Protein AF-A0A8J5NGN0-F1 (afdb_monomer_lite)

Sequence (89 aa):
MLSFFLYWSDDGQRVGWGQEAEVSMGQFWSLAAHLIREAYRLCKDLMFGLEPDIDLLKIKDNMTNRDKGYSLVTDPRKGLNWAYLDLFR

Secondary structure (DSSP, 8-state):
-----EEE-TTSSEEEETTTEEEEHHHHHHHHHHHHHHHHHHHHHHTTT------HHHH---TT---TT--TTT-GGG-TTTGGGGGG-

Radius of gyration: 23.61 Å; chains: 1; bounding box: 53×32×56 Å

Foldseek 3Di:
DPPQDWDADPVRQWI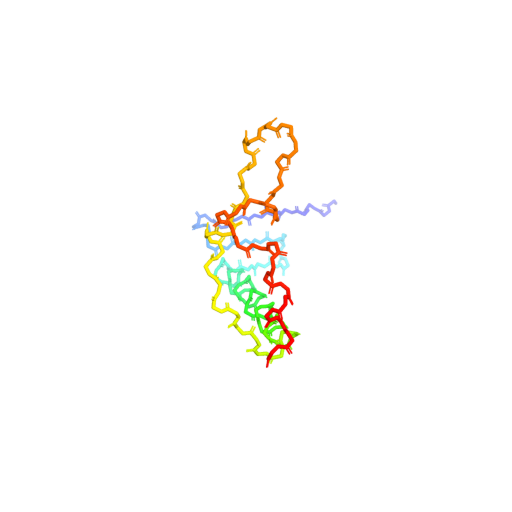DTRPPDIDGVVRVVVVVVVVVVVVVVVVCVVCVNDPPPDPCVQQDDPPVDPPPPDDSCPPVSNVNVCVVVVVVD

Structure (mmCIF, N/CA/C/O backbone):
data_AF-A0A8J5NGN0-F1
#
_entry.id   AF-A0A8J5NGN0-F1
#
loop_
_atom_site.group_PDB
_atom_site.id
_atom_site.type_symbol
_atom_site.label_atom_id
_atom_site.label_alt_id
_atom_site.label_comp_id
_atom_site.label_asym_id
_atom_site.label_entity_id
_atom_site.label_seq_id
_atom_site.pdbx_PDB_ins_code
_atom_site.Cartn_x
_atom_site.Cartn_y
_atom_site.Cartn_z
_atom_site.occupancy
_atom_site.B_iso_or_equiv
_atom_site.auth_seq_id
_atom_site.auth_comp_id
_atom_site.auth_asym_id
_atom_site.auth_atom_id
_atom_site.pdbx_PDB_model_num
ATOM 1 N N . MET A 1 1 ? -23.389 21.628 21.367 1.00 43.66 1 MET A N 1
ATOM 2 C CA . MET A 1 1 ? -22.039 21.420 20.804 1.00 43.66 1 MET A CA 1
ATOM 3 C C . MET A 1 1 ? -21.931 19.930 20.523 1.00 43.66 1 MET A C 1
ATOM 5 O O . MET A 1 1 ? -21.867 19.170 21.476 1.00 43.66 1 MET A O 1
ATOM 9 N N . LEU A 1 2 ? -22.081 19.496 19.268 1.00 48.56 2 LEU A N 1
ATOM 10 C CA . LEU A 1 2 ? -21.937 18.078 18.920 1.00 48.56 2 LEU A CA 1
ATOM 11 C C . LEU A 1 2 ? -20.442 17.761 18.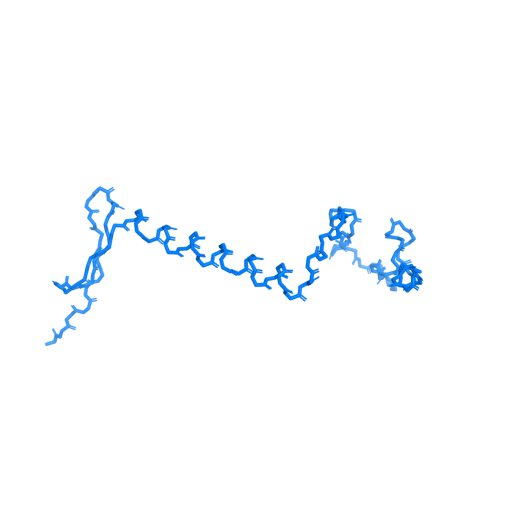964 1.00 48.56 2 LEU A C 1
ATOM 13 O O . LEU A 1 2 ? -19.692 18.135 18.068 1.00 48.56 2 LEU A O 1
ATOM 17 N N . SER A 1 3 ? -19.988 17.190 20.074 1.00 59.09 3 SER A N 1
ATOM 18 C CA . SER A 1 3 ? -18.624 16.703 20.218 1.00 59.09 3 SER A CA 1
ATOM 19 C C . SER A 1 3 ? -18.453 15.488 19.310 1.00 59.09 3 SER A C 1
ATOM 21 O O . SER A 1 3 ? -18.992 14.419 19.594 1.00 59.09 3 SER A O 1
ATOM 23 N N . PHE A 1 4 ? -17.722 15.659 18.212 1.00 61.62 4 PHE A N 1
ATOM 24 C CA . PHE A 1 4 ? -17.281 14.571 17.344 1.00 61.62 4 PHE A CA 1
ATOM 25 C C . PHE A 1 4 ? -16.218 13.753 18.084 1.00 61.62 4 PHE A C 1
ATOM 27 O O . PHE A 1 4 ? -15.022 14.008 17.961 1.00 61.62 4 PHE A O 1
ATOM 34 N N . PHE A 1 5 ? -16.659 12.841 18.949 1.00 80.25 5 PHE A N 1
ATOM 35 C CA . PHE A 1 5 ? -15.758 12.019 19.745 1.00 80.25 5 PHE A CA 1
ATOM 36 C C . PHE A 1 5 ? -15.438 10.747 18.963 1.00 80.25 5 PHE A C 1
ATOM 38 O O . PHE A 1 5 ? -16.291 9.870 18.806 1.00 80.25 5 PHE A O 1
ATOM 45 N N . LEU A 1 6 ? -14.218 10.690 18.433 1.00 86.06 6 LEU A N 1
ATOM 46 C CA . LEU A 1 6 ? -13.631 9.450 17.951 1.00 86.06 6 LEU A CA 1
ATOM 47 C C . LEU A 1 6 ? -13.189 8.647 19.176 1.00 86.06 6 LEU A C 1
ATOM 49 O O . LEU A 1 6 ? -12.471 9.176 20.026 1.00 86.06 6 LEU A O 1
ATOM 53 N N . TYR A 1 7 ? -13.612 7.392 19.272 1.00 88.69 7 TYR A N 1
ATOM 54 C CA . TYR A 1 7 ? -13.191 6.501 20.349 1.00 88.69 7 TYR A CA 1
ATOM 55 C C . TYR A 1 7 ? -12.797 5.131 19.816 1.00 88.69 7 TYR A C 1
ATOM 57 O O . TYR A 1 7 ? -13.225 4.711 18.740 1.00 88.69 7 TYR A O 1
ATOM 65 N N . TRP A 1 8 ? -11.995 4.435 20.612 1.00 92.31 8 TRP A N 1
ATOM 66 C CA . TRP A 1 8 ? -11.672 3.029 20.424 1.00 92.31 8 TRP A CA 1
ATOM 67 C C . TRP A 1 8 ? -12.283 2.223 21.561 1.00 92.31 8 TRP A C 1
ATOM 69 O O . TRP A 1 8 ? -12.364 2.713 22.688 1.00 92.31 8 TRP A O 1
ATOM 79 N N . SER A 1 9 ? -12.717 1.000 21.265 1.00 92.25 9 SER A N 1
ATOM 80 C CA . SER A 1 9 ? -13.056 0.034 22.307 1.00 92.25 9 SER A CA 1
ATOM 81 C C . SER A 1 9 ? -11.810 -0.348 23.113 1.00 92.25 9 SER A C 1
ATOM 83 O O . SER A 1 9 ? -10.690 -0.278 22.605 1.00 92.25 9 SER A O 1
ATOM 85 N N . ASP A 1 10 ? -11.998 -0.794 24.355 1.00 93.62 10 ASP A N 1
ATOM 86 C CA . ASP A 1 10 ? -10.890 -1.152 25.257 1.00 93.62 10 ASP A CA 1
ATOM 87 C C . ASP A 1 10 ? -10.008 -2.290 24.710 1.00 93.62 10 ASP A C 1
ATOM 89 O O . ASP A 1 10 ? -8.808 -2.345 24.971 1.00 93.62 10 ASP A O 1
ATOM 93 N N . ASP A 1 11 ? -10.594 -3.189 23.915 1.00 94.06 11 ASP A N 1
ATOM 94 C CA . ASP A 1 11 ? -9.891 -4.277 23.222 1.00 94.06 11 ASP A CA 1
ATOM 95 C C . ASP A 1 11 ? -9.227 -3.837 21.898 1.00 94.06 11 ASP A C 1
ATOM 97 O O . ASP A 1 11 ? -8.594 -4.641 21.205 1.00 94.06 11 ASP A O 1
ATOM 101 N N . GLY A 1 12 ? -9.399 -2.568 21.517 1.00 91.06 12 GLY A N 1
ATOM 102 C CA . GLY A 1 12 ? -8.904 -1.982 20.275 1.00 91.06 12 GLY A CA 1
ATOM 103 C C . GLY A 1 12 ? -9.524 -2.566 19.004 1.00 91.06 12 GLY A C 1
ATOM 104 O O . GLY A 1 12 ? -9.042 -2.278 17.910 1.00 91.06 12 GLY A O 1
ATOM 105 N N . GLN A 1 13 ? -10.562 -3.401 19.105 1.00 94.56 13 GLN A N 1
ATOM 106 C CA . GLN A 1 13 ? -11.153 -4.084 17.952 1.00 94.56 13 GLN A CA 1
ATOM 107 C C . GLN A 1 13 ? -12.219 -3.266 17.238 1.00 94.56 13 GLN A C 1
ATOM 109 O O . GLN A 1 13 ? -12.694 -3.693 16.184 1.00 94.56 13 GLN A O 1
ATOM 114 N N . ARG A 1 14 ? -12.622 -2.117 17.779 1.00 93.31 14 ARG A N 1
ATOM 115 C CA . ARG A 1 14 ? -13.691 -1.283 17.231 1.00 93.31 14 ARG A CA 1
ATOM 116 C C . ARG A 1 14 ? -13.290 0.180 17.331 1.00 93.31 14 ARG A C 1
ATOM 118 O O . ARG A 1 14 ? -12.674 0.596 18.311 1.00 93.31 14 ARG A O 1
ATOM 125 N N . VAL A 1 15 ? -13.635 0.950 16.307 1.00 91.81 15 VAL A N 1
ATOM 126 C CA . VAL A 1 15 ? -13.499 2.406 16.297 1.00 91.81 15 VAL A CA 1
ATOM 127 C C . VAL A 1 15 ? -14.861 3.009 15.998 1.00 91.81 15 VAL A C 1
ATOM 129 O O . VAL A 1 15 ? -15.548 2.587 15.064 1.00 91.81 15 VAL A O 1
ATOM 132 N N . GLY A 1 16 ? -15.262 3.970 16.819 1.00 90.12 16 GLY A N 1
ATOM 133 C CA . GLY A 1 16 ? -16.559 4.619 16.731 1.00 90.12 16 GLY A CA 1
ATOM 134 C C . GLY A 1 16 ? -16.443 6.128 16.598 1.00 90.12 16 GLY A C 1
ATOM 135 O O . GLY A 1 16 ? -15.471 6.742 17.040 1.00 90.12 16 GLY A O 1
ATOM 136 N N . TRP A 1 17 ? -17.457 6.722 15.980 1.00 88.69 17 TRP A N 1
ATOM 137 C CA . TRP A 1 17 ? -17.631 8.161 15.846 1.00 88.69 17 TRP A CA 1
ATOM 138 C C . TRP A 1 17 ? -18.987 8.544 16.439 1.00 88.69 17 TRP A C 1
ATOM 140 O O . TRP A 1 17 ? -20.042 8.231 15.879 1.00 88.69 17 TRP A O 1
ATOM 150 N N . GLY A 1 18 ? -18.967 9.233 17.583 1.00 83.19 18 GLY A N 1
ATOM 151 C CA . GLY A 1 18 ? -20.191 9.602 18.298 1.00 83.19 18 GLY A CA 1
ATOM 152 C C . GLY A 1 18 ? -21.048 8.379 18.655 1.00 83.19 18 GLY A C 1
ATOM 153 O O . GLY A 1 18 ? -20.523 7.343 19.048 1.00 83.19 18 GLY A O 1
ATOM 154 N N . GLN A 1 19 ? -22.372 8.499 18.526 1.00 79.19 19 GLN A N 1
ATOM 155 C CA . GLN A 1 19 ? -23.314 7.389 18.752 1.00 79.19 19 GLN A CA 1
ATOM 156 C C . GLN A 1 19 ? -23.835 6.752 17.453 1.00 79.19 19 GLN A C 1
ATOM 158 O O . GLN A 1 19 ? -24.646 5.833 17.503 1.00 79.19 19 GLN A O 1
ATOM 163 N N . GLU A 1 20 ? -23.408 7.251 16.294 1.00 80.06 20 GLU A N 1
ATOM 164 C CA . GLU A 1 20 ? -24.050 6.956 15.007 1.00 80.06 20 GLU A CA 1
ATOM 165 C C . GLU A 1 20 ? -23.336 5.857 14.222 1.00 80.06 20 GLU A C 1
ATOM 167 O O . GLU A 1 20 ? -23.976 5.120 13.472 1.00 80.06 20 GLU A O 1
ATOM 172 N N . ALA A 1 21 ? -22.017 5.745 14.375 1.00 85.56 21 ALA A N 1
ATOM 173 C CA . ALA A 1 21 ? -21.216 4.839 13.571 1.00 85.56 21 ALA A CA 1
ATOM 174 C C . ALA A 1 21 ? -20.131 4.163 14.401 1.00 85.56 21 ALA A C 1
ATOM 176 O O . ALA A 1 21 ? -19.408 4.802 15.164 1.00 85.56 21 ALA A O 1
ATOM 177 N N . GLU A 1 22 ? -19.993 2.862 14.187 1.00 91.06 22 GLU A N 1
ATOM 178 C CA . GLU A 1 22 ? -18.932 2.039 14.740 1.00 91.06 22 GLU A CA 1
ATOM 179 C C . GLU A 1 22 ? -18.532 1.008 13.688 1.00 91.06 22 GLU A C 1
ATOM 181 O O . GLU A 1 22 ? -19.388 0.419 13.024 1.00 91.06 22 GLU A O 1
ATOM 186 N N . VAL A 1 23 ? -17.230 0.798 13.523 1.00 92.81 23 VAL A N 1
ATOM 187 C CA . VAL A 1 23 ? -16.691 -0.223 12.624 1.00 92.81 23 VAL A CA 1
ATOM 188 C C . VAL A 1 23 ? -15.729 -1.100 13.403 1.00 92.81 23 VAL A C 1
ATOM 190 O O . VAL A 1 23 ? -14.967 -0.616 14.242 1.00 92.81 23 VAL A O 1
ATOM 193 N N . SER A 1 24 ? -15.730 -2.399 13.114 1.00 94.31 24 SER A N 1
ATOM 194 C CA . SER A 1 24 ? -14.677 -3.264 13.632 1.00 94.31 24 SER A CA 1
ATOM 195 C C . SER A 1 24 ? -13.377 -3.029 12.863 1.00 94.31 24 SER A C 1
ATOM 197 O O . SER A 1 24 ? -13.388 -2.740 11.664 1.00 94.31 24 SER A O 1
ATOM 199 N N . MET A 1 25 ? -12.235 -3.222 13.516 1.00 92.88 25 MET A N 1
ATOM 200 C CA . MET A 1 25 ? -10.938 -3.191 12.848 1.00 92.88 25 MET A CA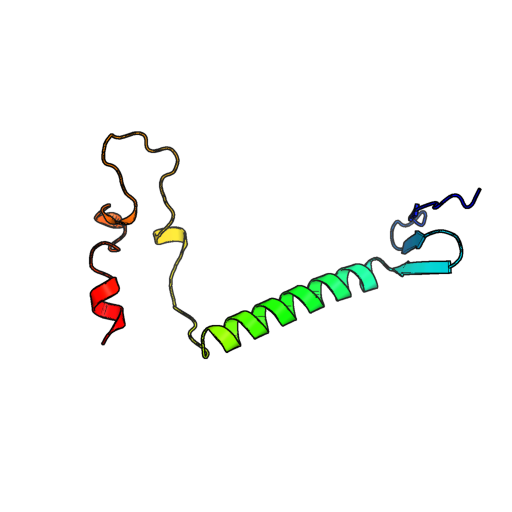 1
ATOM 201 C C . MET A 1 25 ? -10.895 -4.212 11.709 1.00 92.88 25 MET A C 1
ATOM 203 O O . MET A 1 25 ? -10.372 -3.904 10.648 1.00 92.88 25 MET A O 1
ATOM 207 N N . GLY A 1 26 ? -11.529 -5.381 11.853 1.00 93.81 26 GLY A N 1
ATOM 208 C CA . GLY A 1 26 ? -11.665 -6.346 10.755 1.00 93.81 26 GLY A CA 1
ATOM 209 C C . GLY A 1 26 ? -12.391 -5.780 9.526 1.00 93.81 26 GLY A C 1
ATOM 210 O O . GLY A 1 26 ? -11.949 -5.996 8.399 1.00 93.81 26 GLY A O 1
ATOM 211 N N . GLN A 1 27 ? -13.467 -5.013 9.722 1.00 93.06 27 GLN A N 1
ATOM 212 C CA . GLN A 1 27 ? -14.168 -4.326 8.629 1.00 93.06 27 GLN A CA 1
ATOM 213 C C . GLN A 1 27 ? -13.310 -3.215 8.016 1.00 93.06 27 GLN A C 1
ATOM 215 O O . GLN A 1 27 ? -13.255 -3.089 6.794 1.00 93.06 27 GLN A O 1
ATOM 220 N N . PHE A 1 28 ? -12.594 -2.458 8.848 1.00 88.81 28 PHE A N 1
ATOM 221 C CA . PHE A 1 28 ? -11.654 -1.436 8.393 1.00 88.81 28 PHE A CA 1
AT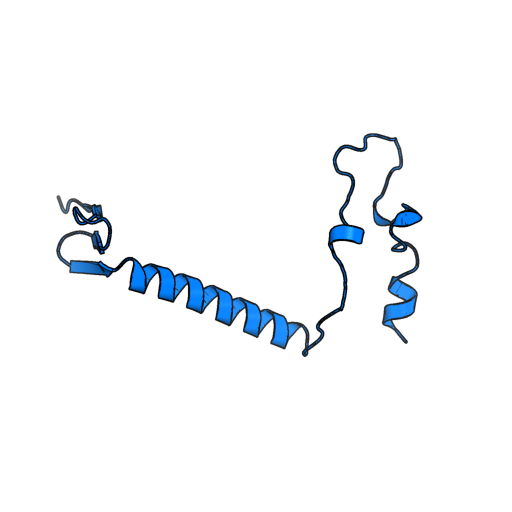OM 222 C C . PHE A 1 28 ? -10.533 -2.035 7.523 1.00 88.81 28 PHE A C 1
ATOM 224 O O . PHE A 1 28 ? -10.280 -1.563 6.413 1.00 88.81 28 PHE A O 1
ATOM 231 N N . TRP A 1 29 ? -9.916 -3.134 7.968 1.00 89.81 29 TRP A N 1
ATOM 232 C CA . TRP A 1 29 ? -8.906 -3.867 7.200 1.00 89.81 29 TRP A CA 1
ATOM 233 C C . TRP A 1 29 ? -9.476 -4.461 5.913 1.00 89.81 29 TRP A C 1
ATOM 235 O O . TRP A 1 29 ? -8.815 -4.418 4.878 1.00 89.81 29 TRP A O 1
ATOM 245 N N . SER A 1 30 ? -10.706 -4.978 5.954 1.00 94.25 30 SER A N 1
ATOM 246 C CA . SER A 1 30 ? -11.392 -5.504 4.772 1.00 94.25 30 SER A CA 1
ATOM 247 C C . SER A 1 30 ? -11.583 -4.429 3.700 1.00 94.25 30 SER A C 1
ATOM 249 O O . SER A 1 30 ? -11.325 -4.685 2.525 1.00 94.25 30 SER A O 1
ATOM 251 N N . LEU A 1 31 ? -11.946 -3.201 4.091 1.00 91.31 31 LEU A N 1
ATOM 252 C CA . LEU A 1 31 ? -12.046 -2.073 3.163 1.00 91.31 31 LEU A CA 1
ATOM 253 C C . LEU A 1 31 ? -10.693 -1.754 2.514 1.00 91.31 31 LEU A C 1
ATOM 255 O O . LEU A 1 31 ? -10.615 -1.630 1.293 1.00 91.31 31 LEU A O 1
ATOM 259 N N . ALA A 1 32 ? -9.622 -1.662 3.306 1.00 91.88 32 ALA A N 1
ATOM 260 C CA . ALA A 1 32 ? -8.280 -1.422 2.777 1.00 91.88 32 ALA A CA 1
ATOM 261 C C . ALA A 1 32 ? -7.835 -2.542 1.818 1.00 91.88 32 ALA A C 1
ATOM 263 O O . ALA A 1 32 ? -7.355 -2.268 0.717 1.00 91.88 32 ALA A O 1
ATOM 264 N N . ALA A 1 33 ? -8.052 -3.803 2.197 1.00 94.62 33 ALA A N 1
ATOM 265 C CA . ALA A 1 33 ? -7.746 -4.960 1.361 1.00 94.62 33 ALA A CA 1
ATOM 266 C C . ALA A 1 33 ? -8.555 -4.955 0.055 1.00 94.62 33 ALA A C 1
ATOM 268 O O . ALA A 1 33 ? -8.011 -5.250 -1.011 1.00 94.62 33 ALA A O 1
ATOM 269 N N . HIS A 1 34 ? -9.835 -4.580 0.118 1.00 95.81 34 HIS A N 1
ATOM 270 C CA . HIS A 1 34 ? -10.680 -4.423 -1.058 1.00 95.81 34 HIS A CA 1
ATOM 271 C C . HIS A 1 34 ? -10.118 -3.354 -2.001 1.00 95.81 34 HIS A C 1
ATOM 273 O O . HIS A 1 34 ? -9.886 -3.651 -3.168 1.00 95.81 34 HIS A O 1
ATOM 279 N N . LEU A 1 35 ? -9.808 -2.156 -1.497 1.00 95.06 35 LEU A N 1
ATOM 280 C CA . LEU A 1 35 ? -9.246 -1.069 -2.306 1.00 95.06 35 LEU A CA 1
ATOM 281 C C . LEU A 1 35 ? -7.922 -1.459 -2.978 1.00 95.06 35 LEU A C 1
ATOM 283 O O . LEU A 1 35 ? -7.735 -1.174 -4.158 1.00 95.06 35 LEU A O 1
ATOM 287 N N . ILE A 1 36 ? -7.029 -2.157 -2.267 1.00 94.56 36 ILE A N 1
ATOM 288 C CA . ILE A 1 36 ? -5.774 -2.672 -2.839 1.00 94.56 36 ILE A CA 1
ATOM 289 C C . ILE A 1 36 ? -6.061 -3.654 -3.978 1.00 94.56 36 ILE A C 1
ATOM 291 O O . ILE A 1 36 ? -5.453 -3.559 -5.044 1.00 94.56 36 ILE A O 1
ATOM 295 N N . ARG A 1 37 ? -7.000 -4.586 -3.777 1.00 95.62 37 ARG A N 1
ATOM 296 C CA . ARG A 1 37 ? -7.374 -5.567 -4.801 1.00 95.62 37 ARG A 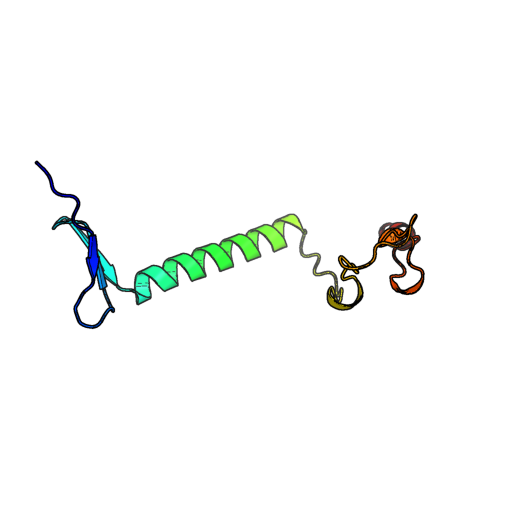CA 1
ATOM 297 C C . ARG A 1 37 ? -7.952 -4.891 -6.043 1.00 95.62 37 ARG A C 1
ATOM 299 O O . ARG A 1 37 ? -7.606 -5.273 -7.157 1.00 95.62 37 ARG A O 1
ATOM 306 N N . GLU A 1 38 ? -8.813 -3.896 -5.857 1.00 95.88 38 GLU A N 1
ATOM 307 C CA . GLU A 1 38 ? -9.414 -3.146 -6.961 1.00 95.88 38 GLU A CA 1
ATOM 308 C C . GLU A 1 38 ? -8.373 -2.308 -7.713 1.00 95.88 38 GLU A C 1
ATOM 310 O O . GLU A 1 38 ? -8.369 -2.313 -8.943 1.00 95.88 38 GLU A O 1
ATOM 315 N N . ALA A 1 39 ? -7.441 -1.664 -7.004 1.00 91.88 39 ALA A N 1
ATOM 316 C CA . ALA A 1 39 ? -6.322 -0.955 -7.620 1.00 91.88 39 ALA A CA 1
ATOM 317 C C . ALA A 1 39 ? -5.421 -1.905 -8.423 1.00 91.88 39 ALA A C 1
ATOM 319 O O . ALA A 1 39 ? -5.084 -1.610 -9.566 1.00 91.88 39 ALA A O 1
ATOM 320 N N . TYR A 1 40 ? -5.078 -3.071 -7.867 1.00 87.56 40 TYR A N 1
ATOM 321 C CA . TYR A 1 40 ? -4.301 -4.087 -8.578 1.00 87.56 40 TYR A CA 1
ATOM 322 C C . TYR A 1 40 ? -5.024 -4.583 -9.839 1.00 87.56 40 TYR A C 1
ATOM 324 O O . TYR A 1 40 ? -4.410 -4.665 -10.901 1.00 87.56 40 TYR A O 1
ATOM 332 N N . ARG A 1 41 ? -6.336 -4.850 -9.751 1.00 89.56 41 ARG A N 1
ATOM 333 C CA . ARG A 1 41 ? -7.161 -5.222 -10.910 1.00 89.56 41 ARG A CA 1
ATOM 334 C C . ARG A 1 41 ? -7.124 -4.139 -11.989 1.00 89.56 41 ARG A C 1
ATOM 336 O O . ARG A 1 41 ? -6.819 -4.452 -13.131 1.00 89.56 41 ARG A O 1
ATOM 343 N N . LEU A 1 42 ? -7.366 -2.879 -11.623 1.00 89.88 42 LEU A N 1
ATOM 344 C CA . LEU A 1 42 ? -7.325 -1.755 -12.562 1.00 89.88 42 LEU A CA 1
ATOM 345 C C . LEU A 1 42 ? -5.948 -1.599 -13.208 1.00 89.88 42 LEU A C 1
ATOM 347 O O . LEU A 1 42 ? -5.870 -1.395 -14.412 1.00 89.88 42 LEU A O 1
ATOM 351 N N . CYS A 1 43 ? -4.863 -1.730 -12.442 1.00 83.56 43 CYS A N 1
ATOM 352 C CA . CYS A 1 43 ? -3.512 -1.720 -12.995 1.00 83.56 43 CYS A CA 1
ATOM 353 C C . CYS A 1 43 ? -3.318 -2.852 -14.010 1.00 83.56 43 CYS A C 1
ATOM 355 O O . CYS A 1 43 ? -2.790 -2.606 -15.087 1.00 83.56 43 CYS A O 1
ATOM 357 N N . LYS A 1 44 ? -3.774 -4.072 -13.705 1.00 81.69 44 LYS A N 1
ATOM 358 C CA . LYS A 1 44 ? -3.691 -5.210 -14.629 1.00 81.69 44 LYS A CA 1
ATOM 359 C C . LYS A 1 44 ? -4.482 -4.968 -15.916 1.00 81.69 44 LYS A C 1
ATOM 361 O O . LYS A 1 44 ? -3.973 -5.254 -16.999 1.00 81.69 44 LYS A O 1
ATOM 366 N N . ASP A 1 45 ? -5.685 -4.412 -15.797 1.00 83.62 45 ASP A N 1
ATOM 367 C CA . ASP A 1 45 ? -6.545 -4.082 -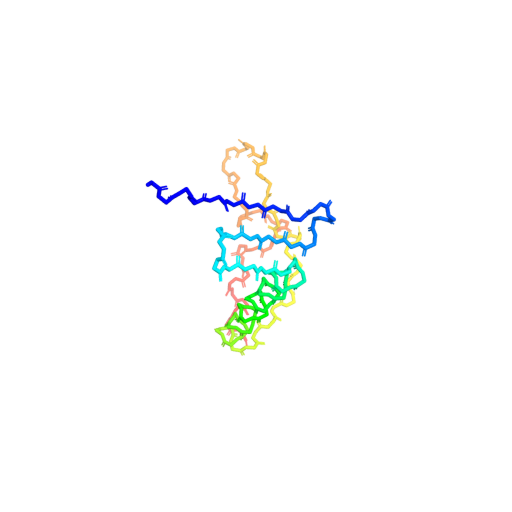16.934 1.00 83.62 45 ASP A CA 1
ATOM 368 C C . ASP A 1 45 ? -5.925 -2.970 -17.797 1.00 83.62 45 ASP A C 1
ATOM 370 O O . ASP A 1 45 ? -5.858 -3.100 -19.018 1.00 83.62 45 ASP A O 1
ATOM 374 N N . LEU A 1 46 ? -5.400 -1.909 -17.171 1.00 83.31 46 LEU A N 1
ATOM 375 C CA . LEU A 1 46 ? -4.713 -0.801 -17.851 1.00 83.31 46 LEU A CA 1
ATOM 376 C C . LEU A 1 46 ? -3.411 -1.237 -18.525 1.00 83.31 46 LEU A C 1
ATOM 378 O O . LEU A 1 46 ? -3.042 -0.703 -19.568 1.00 83.31 46 LEU A O 1
ATOM 382 N N . MET A 1 47 ? -2.729 -2.220 -17.945 1.00 81.06 47 MET A N 1
ATOM 383 C CA . MET A 1 47 ? -1.549 -2.842 -18.532 1.00 81.06 47 MET A CA 1
ATOM 384 C C . MET A 1 47 ? -1.918 -3.883 -19.603 1.00 81.06 47 MET A C 1
ATOM 386 O O . MET A 1 47 ? -1.024 -4.529 -20.132 1.00 81.06 47 MET A O 1
ATOM 390 N N . PHE A 1 48 ? -3.204 -4.073 -19.939 1.00 78.31 48 PHE A N 1
ATOM 391 C CA . PHE A 1 48 ? -3.688 -5.092 -20.884 1.00 78.31 48 PHE A CA 1
ATOM 392 C C . PHE A 1 48 ? -3.174 -6.510 -20.571 1.00 78.31 48 PHE A C 1
ATOM 394 O O . PHE A 1 48 ? -2.899 -7.304 -21.469 1.00 78.31 48 PHE A O 1
ATOM 401 N N . GLY A 1 49 ? -3.016 -6.837 -19.285 1.00 70.56 49 GLY A N 1
ATOM 402 C CA . GLY A 1 49 ? -2.448 -8.115 -18.850 1.00 70.56 49 GLY A CA 1
ATOM 403 C C . GLY A 1 49 ? -0.928 -8.233 -19.007 1.00 70.56 49 GLY A C 1
ATOM 404 O O . GLY A 1 49 ? -0.395 -9.318 -18.782 1.00 70.56 49 GLY A O 1
ATOM 405 N N . LEU A 1 50 ? -0.224 -7.148 -19.349 1.00 69.31 50 LEU A N 1
ATOM 406 C CA . LEU A 1 50 ? 1.233 -7.084 -19.317 1.00 69.31 50 LEU A CA 1
ATOM 407 C C . LEU A 1 50 ? 1.707 -7.207 -17.861 1.00 69.31 50 LEU A C 1
ATOM 409 O O . LEU A 1 50 ? 1.632 -6.258 -17.081 1.00 69.31 50 LEU A O 1
ATOM 413 N N . GLU A 1 51 ? 2.208 -8.384 -17.502 1.00 71.69 51 GLU A N 1
ATOM 414 C CA . GLU A 1 51 ? 3.011 -8.606 -16.300 1.00 71.69 51 GLU A CA 1
ATOM 415 C C . GLU A 1 51 ? 4.477 -8.670 -16.731 1.00 71.69 51 GLU A C 1
ATOM 417 O O . GLU A 1 51 ? 4.962 -9.736 -17.114 1.00 71.69 51 GLU A O 1
ATOM 422 N N . PRO A 1 52 ? 5.187 -7.530 -16.755 1.00 66.31 52 PRO A N 1
ATOM 423 C CA . PRO A 1 52 ? 6.587 -7.548 -17.120 1.00 66.31 52 PRO A CA 1
ATOM 424 C C . PRO A 1 52 ? 7.373 -8.297 -16.035 1.00 66.31 52 PRO A C 1
ATOM 426 O O . PRO A 1 52 ? 7.378 -7.883 -14.874 1.00 66.31 52 PRO A O 1
ATOM 429 N N . ASP A 1 53 ? 8.039 -9.391 -16.417 1.00 72.19 53 ASP A N 1
ATOM 430 C CA . ASP A 1 53 ? 8.984 -10.134 -15.571 1.00 72.19 53 ASP A CA 1
ATOM 431 C C . ASP A 1 53 ? 10.260 -9.304 -15.381 1.00 72.19 53 ASP A C 1
ATOM 433 O O . ASP A 1 53 ? 11.307 -9.523 -15.993 1.00 72.19 53 ASP A O 1
ATOM 437 N N . ILE A 1 54 ? 10.121 -8.236 -14.599 1.00 72.50 54 ILE A N 1
ATOM 438 C CA . ILE A 1 54 ? 11.175 -7.277 -14.324 1.00 72.50 54 ILE A CA 1
ATOM 439 C C . ILE A 1 54 ? 11.486 -7.334 -12.839 1.00 72.50 54 ILE A C 1
ATOM 441 O O . ILE A 1 54 ? 10.715 -6.900 -11.984 1.00 72.50 54 ILE A O 1
ATOM 445 N N . ASP A 1 55 ? 12.694 -7.791 -12.539 1.00 77.88 55 ASP A N 1
ATOM 446 C CA . ASP A 1 55 ? 13.279 -7.634 -11.219 1.00 77.88 55 ASP A CA 1
ATOM 447 C C . ASP A 1 55 ? 13.658 -6.159 -10.992 1.00 77.88 55 ASP A C 1
ATOM 449 O O . ASP A 1 55 ? 14.761 -5.703 -11.319 1.00 77.88 55 ASP A O 1
ATOM 453 N N . LEU A 1 56 ? 12.724 -5.393 -10.420 1.00 76.19 56 LEU A N 1
ATOM 454 C CA . LEU A 1 56 ? 12.902 -3.969 -10.121 1.00 76.19 56 LEU A CA 1
ATOM 455 C C . LEU A 1 56 ? 14.082 -3.702 -9.171 1.00 76.19 56 LEU A C 1
ATOM 457 O O . LEU A 1 56 ? 14.640 -2.600 -9.187 1.00 76.19 56 LEU A O 1
ATOM 461 N N . LEU A 1 57 ? 14.523 -4.690 -8.379 1.00 75.94 57 LEU A N 1
ATOM 462 C CA . LEU A 1 57 ? 15.691 -4.532 -7.508 1.00 75.94 57 LEU A CA 1
ATOM 463 C C . LEU A 1 57 ? 16.976 -4.365 -8.324 1.00 75.94 57 LEU A C 1
ATOM 465 O O . LEU A 1 57 ? 17.864 -3.611 -7.919 1.00 75.94 57 LEU A O 1
ATOM 469 N N . LYS A 1 58 ? 17.057 -4.985 -9.507 1.00 75.50 58 LYS A N 1
ATOM 470 C CA . LYS A 1 58 ? 18.183 -4.798 -10.437 1.00 75.50 58 LYS A CA 1
ATOM 471 C C . LYS A 1 58 ? 18.183 -3.408 -11.068 1.00 75.50 58 LYS A C 1
ATOM 473 O O . LYS A 1 58 ? 19.255 -2.881 -11.368 1.00 75.50 58 LYS A O 1
ATOM 478 N N . ILE A 1 59 ? 17.017 -2.776 -11.189 1.00 78.38 59 ILE A N 1
ATOM 479 C CA . ILE A 1 59 ? 16.830 -1.468 -11.839 1.00 78.38 59 ILE A CA 1
ATOM 480 C C . ILE A 1 59 ? 16.934 -0.296 -10.848 1.00 78.38 59 ILE A C 1
ATOM 482 O O . ILE A 1 59 ? 17.127 0.840 -11.263 1.00 78.38 59 ILE A O 1
ATOM 486 N N . LYS A 1 60 ? 16.911 -0.550 -9.535 1.00 83.38 60 LYS A N 1
ATOM 487 C CA . LYS A 1 60 ? 16.986 0.488 -8.494 1.00 83.38 60 LYS A CA 1
ATOM 488 C C . LYS A 1 60 ? 18.142 1.480 -8.703 1.00 83.38 60 LYS A C 1
ATOM 490 O O . LYS A 1 60 ? 19.291 1.067 -8.878 1.00 83.38 60 LYS A O 1
ATOM 495 N N . ASP A 1 61 ? 17.831 2.770 -8.616 1.00 84.88 61 ASP A N 1
ATOM 496 C CA . ASP A 1 61 ? 18.801 3.861 -8.723 1.00 84.88 61 ASP A CA 1
ATOM 497 C C . ASP A 1 61 ? 19.708 3.972 -7.489 1.00 84.88 61 ASP A C 1
ATOM 499 O O . ASP A 1 61 ? 19.294 3.694 -6.356 1.00 84.88 61 ASP A O 1
ATOM 503 N N . ASN A 1 62 ? 20.950 4.407 -7.704 1.00 85.94 62 ASN A N 1
ATOM 504 C CA . ASN A 1 62 ? 21.874 4.734 -6.632 1.00 85.94 62 ASN A CA 1
ATOM 505 C C . ASN A 1 62 ? 21.706 6.199 -6.208 1.00 85.94 62 ASN A C 1
ATOM 507 O O . ASN A 1 62 ? 22.522 7.057 -6.538 1.00 85.94 62 ASN A O 1
ATOM 511 N N . MET A 1 63 ? 20.664 6.474 -5.420 1.00 85.31 63 MET A N 1
ATOM 512 C CA . MET A 1 63 ? 20.339 7.830 -4.948 1.00 85.31 63 MET A CA 1
ATOM 513 C C . MET A 1 63 ? 21.409 8.461 -4.036 1.00 85.31 63 MET A C 1
ATOM 515 O O . MET A 1 63 ? 21.320 9.643 -3.712 1.00 85.31 63 MET A O 1
ATOM 519 N N . THR A 1 64 ? 22.406 7.695 -3.582 1.00 88.62 64 THR A N 1
ATOM 520 C CA . THR A 1 64 ? 23.540 8.232 -2.814 1.00 88.62 64 THR A CA 1
ATOM 521 C C . THR A 1 64 ? 24.718 8.626 -3.704 1.00 88.62 64 THR A C 1
ATOM 523 O O . THR A 1 64 ? 25.638 9.286 -3.217 1.00 88.62 64 THR A O 1
ATOM 526 N N . ASN A 1 65 ? 24.692 8.273 -4.995 1.00 85.12 65 ASN A N 1
ATOM 527 C CA . ASN A 1 65 ? 25.718 8.673 -5.946 1.00 85.12 65 ASN A CA 1
ATOM 528 C C . ASN A 1 65 ? 25.658 10.187 -6.202 1.00 85.12 65 ASN A C 1
ATOM 530 O O . ASN A 1 65 ? 24.600 10.740 -6.497 1.00 85.12 65 ASN A O 1
ATOM 534 N N . ARG A 1 66 ? 26.808 10.856 -6.094 1.00 86.62 66 ARG A N 1
ATOM 535 C CA . ARG A 1 66 ? 26.969 12.293 -6.362 1.00 86.62 66 ARG A CA 1
ATOM 536 C C . ARG A 1 66 ? 27.961 12.576 -7.488 1.00 86.62 66 ARG A C 1
ATOM 538 O O . ARG A 1 66 ? 28.324 13.733 -7.699 1.00 86.62 66 ARG A O 1
ATOM 545 N N . ASP A 1 67 ? 28.394 11.541 -8.202 1.00 89.00 67 ASP A N 1
ATOM 546 C CA . ASP A 1 67 ? 29.292 11.673 -9.338 1.00 89.00 67 ASP A CA 1
ATOM 547 C C . ASP A 1 67 ? 28.641 12.535 -10.421 1.00 89.00 67 ASP A C 1
ATOM 549 O O . ASP A 1 67 ? 27.500 12.322 -10.847 1.00 89.00 67 ASP A O 1
ATOM 553 N N . LYS A 1 68 ? 29.380 13.544 -10.880 1.00 87.00 68 LYS A N 1
ATOM 554 C CA . LYS A 1 68 ? 28.894 14.472 -11.897 1.00 87.00 68 LYS A CA 1
ATOM 555 C C . LYS A 1 68 ? 28.673 13.718 -13.212 1.00 87.00 68 LYS A C 1
ATOM 557 O O . LYS A 1 68 ? 29.615 13.164 -13.769 1.00 87.00 68 LYS A O 1
ATOM 562 N N . GLY A 1 69 ? 27.441 13.742 -13.721 1.00 85.38 69 GLY A N 1
ATOM 563 C CA . GLY A 1 69 ? 27.060 13.051 -14.959 1.00 85.38 69 GLY A CA 1
ATOM 564 C C . GLY A 1 69 ? 26.542 11.623 -14.764 1.00 85.38 69 GLY A C 1
ATOM 565 O O . GLY A 1 69 ? 26.255 10.956 -15.757 1.00 85.38 69 GLY A O 1
ATOM 566 N N . TYR A 1 70 ? 26.385 11.157 -13.520 1.00 86.38 70 TYR A N 1
ATOM 567 C CA . TYR A 1 70 ? 25.681 9.907 -13.250 1.00 86.38 70 TYR A CA 1
ATOM 568 C C . TYR A 1 70 ? 24.213 9.992 -13.689 1.00 86.38 70 TYR A C 1
ATOM 570 O O . TYR A 1 70 ? 23.525 10.980 -13.432 1.00 86.38 70 TYR A O 1
ATOM 578 N N . SER A 1 71 ? 23.733 8.932 -14.334 1.00 85.12 71 SER A N 1
ATOM 579 C CA . SER A 1 71 ? 22.325 8.720 -14.651 1.00 85.12 71 SER A CA 1
ATOM 580 C C . SER A 1 71 ? 22.029 7.228 -14.586 1.00 85.12 71 SER A C 1
ATOM 582 O O . SER A 1 71 ? 22.790 6.410 -15.105 1.00 85.12 71 SER A O 1
ATOM 584 N N . LEU A 1 72 ? 20.897 6.874 -13.976 1.00 86.62 72 LEU A N 1
ATOM 585 C CA . LEU A 1 72 ? 20.394 5.503 -13.937 1.00 86.62 72 LEU A CA 1
ATOM 586 C C . LEU A 1 72 ? 20.305 4.885 -15.341 1.00 86.62 72 LEU A C 1
ATOM 588 O O . LEU A 1 72 ? 20.638 3.718 -15.531 1.00 86.62 72 LEU A O 1
ATOM 592 N N . VAL A 1 73 ? 19.856 5.676 -16.320 1.00 85.38 73 VAL A N 1
ATOM 593 C CA . VAL A 1 73 ? 19.619 5.219 -17.697 1.00 85.38 73 VAL A CA 1
ATOM 594 C C . VAL A 1 73 ? 20.935 4.911 -18.410 1.00 85.38 73 VAL A C 1
ATOM 596 O O . VAL A 1 73 ? 21.005 3.964 -19.192 1.00 85.38 73 VAL A O 1
ATOM 599 N N . THR A 1 74 ? 21.983 5.691 -18.132 1.00 83.19 74 THR A N 1
ATOM 600 C CA . THR A 1 74 ? 23.293 5.537 -18.777 1.00 83.19 74 THR A CA 1
ATOM 601 C C . THR A 1 74 ? 24.239 4.609 -18.019 1.00 83.19 74 THR A C 1
ATOM 603 O O . THR A 1 74 ? 25.285 4.267 -18.569 1.00 83.19 74 THR A O 1
ATOM 606 N N . ASP A 1 75 ? 23.895 4.160 -16.803 1.00 83.69 75 ASP A N 1
ATOM 607 C CA . ASP A 1 75 ? 24.685 3.166 -16.070 1.00 83.69 75 ASP A CA 1
ATOM 608 C C . ASP A 1 75 ? 24.696 1.833 -16.850 1.00 83.69 75 ASP A C 1
ATOM 610 O O . ASP A 1 75 ? 23.652 1.180 -16.980 1.00 83.69 75 ASP A O 1
ATOM 614 N N . PRO A 1 76 ? 25.865 1.375 -17.344 1.00 81.12 76 PRO A N 1
ATOM 615 C CA . PRO A 1 76 ? 25.959 0.161 -18.154 1.00 81.12 76 PRO A CA 1
ATOM 616 C C . PRO A 1 76 ? 25.438 -1.082 -17.428 1.00 81.12 76 PRO A C 1
ATOM 618 O O . PRO A 1 76 ? 24.949 -2.011 -18.065 1.00 81.12 76 PRO A O 1
ATOM 621 N N . ARG A 1 77 ? 25.499 -1.096 -16.088 1.00 81.00 77 ARG A N 1
ATOM 622 C CA . ARG A 1 77 ? 25.047 -2.222 -15.255 1.00 81.00 77 ARG A CA 1
ATOM 623 C C . ARG A 1 77 ? 23.530 -2.370 -15.232 1.00 81.00 77 ARG A C 1
ATOM 625 O O . ARG A 1 77 ? 23.037 -3.425 -14.850 1.00 81.00 77 ARG A O 1
ATOM 632 N N . LYS A 1 78 ? 22.797 -1.313 -15.591 1.00 81.06 78 LYS A N 1
ATOM 633 C CA . LYS A 1 78 ? 21.330 -1.289 -15.590 1.00 81.06 78 LYS A CA 1
ATOM 634 C C . LYS A 1 78 ? 20.744 -1.714 -16.930 1.00 81.06 78 LYS A C 1
ATOM 636 O O . LYS A 1 78 ? 19.573 -2.065 -16.977 1.00 81.06 78 LYS A O 1
ATOM 641 N N . GLY A 1 79 ? 21.536 -1.690 -18.007 1.00 79.69 79 GLY A N 1
ATOM 642 C CA . GLY A 1 79 ? 21.104 -2.127 -19.339 1.00 79.69 79 GLY A CA 1
ATOM 643 C C . GLY A 1 79 ? 19.970 -1.292 -19.951 1.00 79.69 79 GLY A C 1
ATOM 644 O O . GLY A 1 79 ? 19.424 -1.671 -20.979 1.00 79.69 79 GLY A O 1
ATOM 645 N N . LEU A 1 80 ? 19.614 -0.153 -19.346 1.00 84.00 80 LEU A N 1
ATOM 646 C CA . LEU A 1 80 ? 18.438 0.639 -19.722 1.00 84.00 80 LEU A CA 1
ATOM 647 C C . LEU A 1 80 ? 18.643 1.488 -20.980 1.00 84.00 80 LEU A C 1
ATOM 649 O O . LEU A 1 80 ? 17.671 1.795 -21.662 1.00 84.00 80 LEU A O 1
ATOM 653 N N . ASN A 1 81 ? 19.888 1.849 -21.301 1.00 84.56 81 ASN A N 1
ATOM 654 C CA . ASN A 1 81 ? 20.218 2.766 -22.398 1.00 84.56 81 ASN A CA 1
ATOM 655 C C . ASN A 1 81 ? 19.650 2.316 -23.761 1.00 84.56 81 ASN A C 1
ATOM 657 O O . ASN A 1 81 ? 19.271 3.141 -24.585 1.00 84.56 81 ASN A O 1
ATOM 661 N N . TRP A 1 82 ? 19.543 1.001 -23.975 1.00 83.25 82 TRP A N 1
ATOM 662 C CA . TRP A 1 82 ? 19.048 0.414 -25.225 1.00 83.25 82 TRP A CA 1
ATOM 663 C C . TRP A 1 82 ? 17.784 -0.431 -25.055 1.00 83.25 82 TRP A C 1
ATOM 665 O O . TRP A 1 82 ? 17.243 -0.902 -26.049 1.00 83.25 82 TRP A O 1
ATOM 675 N N . ALA A 1 83 ? 17.275 -0.581 -23.828 1.00 81.12 83 ALA A N 1
ATOM 676 C CA . ALA A 1 83 ? 16.137 -1.454 -23.528 1.00 81.12 83 ALA A CA 1
ATOM 677 C C . ALA A 1 83 ? 14.854 -1.062 -24.284 1.00 81.12 83 ALA A C 1
ATOM 679 O O . ALA A 1 83 ? 14.013 -1.909 -24.563 1.00 81.12 83 ALA A O 1
ATOM 680 N N . TYR A 1 84 ? 14.708 0.212 -24.666 1.00 77.88 84 TYR A N 1
ATOM 681 C CA . TYR A 1 84 ? 13.557 0.671 -25.447 1.00 77.88 84 TYR A CA 1
ATOM 682 C C . TYR A 1 84 ? 13.495 0.064 -26.860 1.00 77.88 84 TYR A C 1
ATOM 684 O O . TYR A 1 84 ? 12.415 0.007 -27.443 1.00 77.88 84 TYR A O 1
ATOM 692 N N . LEU A 1 85 ? 14.625 -0.393 -27.416 1.00 83.25 85 LEU A N 1
ATOM 693 C CA . LEU A 1 85 ? 14.665 -1.037 -28.734 1.00 83.25 85 LEU A CA 1
ATOM 694 C C . LEU A 1 85 ? 13.979 -2.407 -28.723 1.00 83.25 85 LEU A C 1
ATOM 696 O O . LEU A 1 85 ? 13.467 -2.839 -29.753 1.00 83.25 85 LEU A O 1
ATOM 700 N N . ASP A 1 86 ? 13.929 -3.061 -27.564 1.00 77.75 86 ASP A N 1
ATOM 701 C CA . ASP A 1 86 ? 13.277 -4.358 -27.398 1.00 77.75 86 ASP A CA 1
ATOM 702 C C . ASP A 1 86 ? 11.764 -4.234 -27.133 1.00 77.75 86 ASP A C 1
ATOM 704 O O . ASP A 1 86 ? 11.062 -5.237 -27.174 1.00 77.75 86 ASP A O 1
ATOM 708 N N . LEU A 1 87 ? 11.229 -3.020 -26.925 1.00 69.31 87 LEU A N 1
ATOM 709 C CA . LEU A 1 87 ? 9.788 -2.789 -26.710 1.00 69.31 87 LEU A CA 1
ATOM 710 C C . LEU A 1 87 ? 8.938 -2.941 -27.985 1.00 69.31 87 LEU A C 1
ATOM 712 O O . LEU A 1 87 ? 7.716 -3.012 -27.892 1.00 69.31 87 LEU A O 1
ATOM 716 N N . PHE A 1 88 ? 9.565 -2.949 -29.165 1.00 67.12 88 PHE A N 1
ATOM 717 C CA . PHE A 1 88 ? 8.891 -3.008 -30.471 1.00 67.12 88 PHE A CA 1
ATOM 718 C C . PHE A 1 88 ? 9.148 -4.316 -31.239 1.00 67.12 88 PHE A C 1
ATOM 720 O O . PHE A 1 88 ? 8.908 -4.372 -32.447 1.00 67.12 88 PHE A O 1
ATOM 727 N N . ARG A 1 89 ? 9.674 -5.343 -30.566 1.00 56.34 89 ARG A N 1
ATOM 728 C CA . ARG A 1 89 ? 9.830 -6.700 -31.107 1.00 56.34 89 ARG A CA 1
ATOM 729 C C . ARG A 1 89 ? 8.657 -7.583 -30.718 1.00 56.34 89 ARG A C 1
ATOM 731 O O . ARG A 1 89 ? 8.287 -8.415 -31.574 1.00 56.34 89 ARG A O 1
#

Organism: NCBI:txid485398

pLDDT: mean 83.36, std 10.25, range [43.66, 95.88]